Protein AF-X1L8Z1-F1 (afdb_monomer)

Foldseek 3Di:
DDDDDDDPPPPVPPDDPWDFQDWDDDDQWIWTQTFQQGIWIWRRVDVVDIDGPDDDRDNARWRDWDDDDPDIDTDGPD

Radius of gyration: 13.36 Å; Cα contacts (8 Å, |Δi|>4): 145; chains: 1; bounding box: 26×31×47 Å

Mean predicted aligned error: 9.33 Å

pLDDT: mean 73.79, std 17.35, range [34.44, 92.06]

Structure (mmCIF, N/CA/C/O backbone):
data_AF-X1L8Z1-F1
#
_entry.id   AF-X1L8Z1-F1
#
loop_
_atom_site.group_PDB
_atom_site.id
_atom_site.type_symbol
_atom_site.label_atom_id
_atom_site.label_alt_id
_atom_site.label_comp_id
_atom_site.label_asym_id
_atom_site.label_entity_id
_atom_site.label_seq_id
_atom_site.pdbx_PDB_ins_code
_atom_site.Cartn_x
_atom_site.Cartn_y
_atom_site.Cartn_z
_atom_site.occupancy
_atom_site.B_iso_or_equiv
_atom_site.auth_seq_id
_atom_site.auth_comp_id
_atom_site.auth_asym_id
_atom_site.auth_atom_id
_atom_site.pdbx_PDB_model_num
ATOM 1 N N . MET A 1 1 ? -4.453 2.747 32.244 1.00 35.53 1 MET A N 1
ATOM 2 C CA . MET A 1 1 ? -4.291 1.554 31.389 1.00 35.53 1 MET A CA 1
ATOM 3 C C . MET A 1 1 ? -3.708 2.051 30.083 1.00 35.53 1 MET A C 1
ATOM 5 O O . MET A 1 1 ? -4.350 2.860 29.429 1.00 35.53 1 MET A O 1
ATOM 9 N N . TRP A 1 2 ? -2.452 1.718 29.803 1.00 34.44 2 TRP A N 1
ATOM 10 C CA . TRP A 1 2 ? -1.786 2.121 28.566 1.00 34.44 2 TRP A CA 1
ATOM 11 C C . TRP A 1 2 ? -2.322 1.246 27.437 1.00 34.44 2 TRP A C 1
ATOM 13 O O . TRP A 1 2 ? -2.214 0.027 27.517 1.00 34.44 2 TRP A O 1
ATOM 23 N N . ASN A 1 3 ? -2.945 1.861 26.435 1.00 36.88 3 ASN A N 1
ATOM 24 C CA . ASN A 1 3 ? -3.444 1.163 25.256 1.00 36.88 3 ASN A CA 1
ATOM 25 C C . ASN A 1 3 ? -2.279 1.036 24.261 1.00 36.88 3 ASN A C 1
ATOM 27 O O . ASN A 1 3 ? -2.086 1.892 23.402 1.00 36.88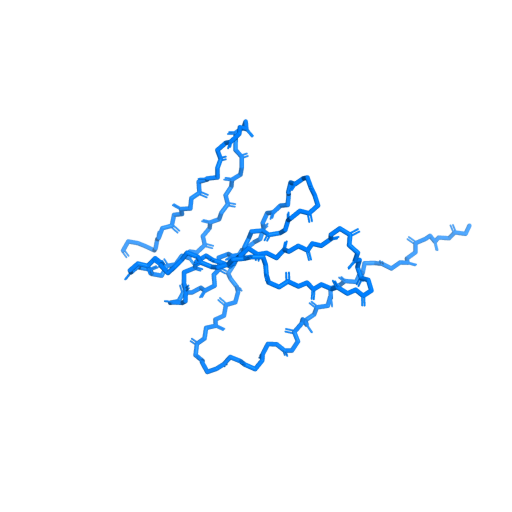 3 ASN A O 1
ATOM 31 N N . MET A 1 4 ? -1.447 0.017 24.457 1.00 50.59 4 MET A N 1
ATOM 32 C CA . MET A 1 4 ? -0.633 -0.566 23.386 1.00 50.59 4 MET A CA 1
ATOM 33 C C . MET A 1 4 ? -1.566 -1.605 22.734 1.00 50.59 4 MET A C 1
ATOM 35 O O . MET A 1 4 ? -2.316 -2.268 23.439 1.00 50.59 4 MET A O 1
ATOM 39 N N . ASP A 1 5 ? -1.756 -1.641 21.419 1.00 40.66 5 ASP A N 1
ATOM 40 C CA . ASP A 1 5 ? -0.720 -2.088 20.505 1.00 40.66 5 ASP A CA 1
ATOM 41 C C . ASP A 1 5 ? -0.833 -1.426 19.126 1.00 40.66 5 ASP A C 1
ATOM 43 O O . ASP A 1 5 ? -1.849 -1.493 18.433 1.00 40.66 5 ASP A O 1
ATOM 47 N N . ILE A 1 6 ? 0.280 -0.823 18.711 1.00 49.03 6 ILE A N 1
ATOM 48 C CA . ILE A 1 6 ? 0.644 -0.676 17.306 1.00 49.03 6 ILE A CA 1
ATOM 49 C C . ILE A 1 6 ? 0.764 -2.093 16.743 1.00 49.03 6 ILE A C 1
ATOM 51 O O . ILE A 1 6 ? 1.665 -2.835 17.133 1.00 49.03 6 ILE A O 1
ATOM 55 N N . ILE A 1 7 ? -0.110 -2.470 15.814 1.00 45.41 7 ILE A N 1
ATOM 56 C CA . ILE A 1 7 ? 0.093 -3.684 15.028 1.00 45.41 7 ILE A CA 1
ATOM 57 C C . ILE A 1 7 ? 0.718 -3.273 13.693 1.00 45.41 7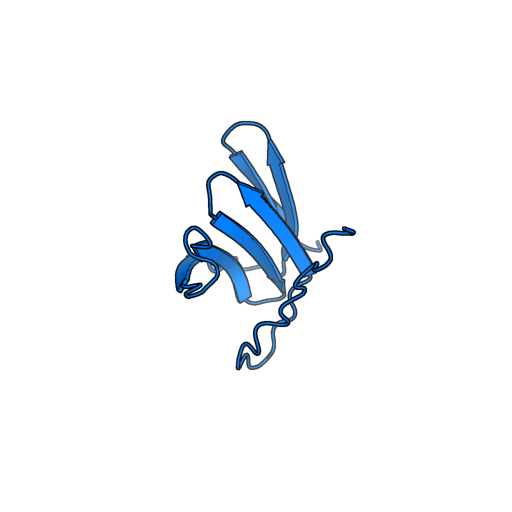 ILE A C 1
ATOM 59 O O . ILE A 1 7 ? 0.039 -3.000 12.706 1.00 45.41 7 ILE A O 1
ATOM 63 N N . ILE A 1 8 ? 2.056 -3.243 13.678 1.00 48.22 8 ILE A N 1
ATOM 64 C CA . ILE A 1 8 ? 2.842 -3.460 12.460 1.00 48.22 8 ILE A CA 1
ATOM 65 C C . ILE A 1 8 ? 2.630 -4.933 12.101 1.00 48.22 8 ILE A C 1
ATOM 67 O O . ILE A 1 8 ? 3.410 -5.804 12.483 1.00 48.22 8 ILE A O 1
ATOM 71 N N . THR A 1 9 ? 1.542 -5.251 11.403 1.00 41.88 9 THR A N 1
ATOM 72 C CA . THR A 1 9 ? 1.466 -6.545 10.732 1.00 41.88 9 THR A CA 1
ATOM 73 C C . THR A 1 9 ? 2.325 -6.408 9.489 1.00 41.88 9 THR A C 1
ATOM 75 O O . THR A 1 9 ? 1.905 -5.844 8.482 1.00 41.88 9 THR A O 1
ATOM 78 N N . SER A 1 10 ? 3.544 -6.950 9.552 1.00 46.66 10 SER A N 1
ATOM 79 C CA . SER A 1 10 ? 4.138 -7.554 8.364 1.00 46.66 10 SER A CA 1
ATOM 80 C C . SER A 1 10 ? 3.113 -8.572 7.869 1.00 46.66 10 SER A C 1
ATOM 82 O O . SER A 1 10 ? 3.026 -9.696 8.366 1.00 46.66 10 SER A O 1
ATOM 84 N N . ILE A 1 11 ? 2.230 -8.137 6.968 1.00 44.66 11 ILE A N 1
ATOM 85 C CA . ILE A 1 11 ? 1.379 -9.049 6.223 1.00 44.66 11 ILE A CA 1
ATOM 86 C C . ILE A 1 11 ? 2.388 -9.852 5.433 1.00 44.66 11 ILE A C 1
ATOM 88 O O . ILE A 1 11 ? 3.096 -9.296 4.589 1.00 44.66 11 ILE A O 1
ATOM 92 N N . LYS A 1 12 ? 2.517 -11.135 5.778 1.00 42.31 12 LYS A N 1
ATOM 93 C CA . LYS A 1 12 ? 3.372 -12.083 5.075 1.00 42.31 12 LYS A CA 1
ATOM 94 C C . LYS A 1 12 ?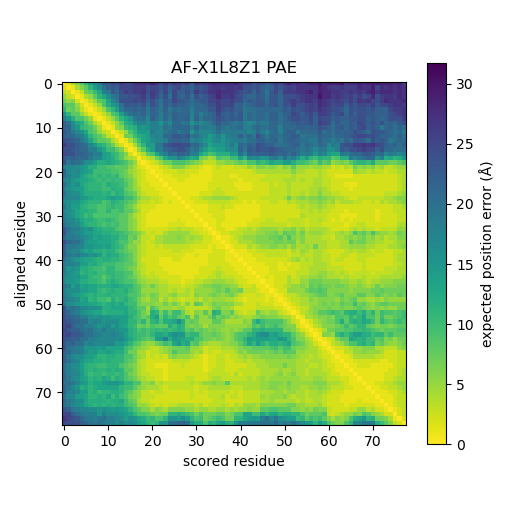 2.780 -12.260 3.678 1.00 42.31 12 LYS A C 1
ATOM 96 O O . LYS A 1 12 ? 2.054 -13.208 3.395 1.00 42.31 12 LYS A O 1
ATOM 101 N N . THR A 1 13 ? 3.016 -11.267 2.833 1.00 43.78 13 THR A N 1
ATOM 102 C CA . THR A 1 13 ? 2.718 -11.296 1.418 1.00 43.78 13 THR A CA 1
ATOM 103 C C . THR A 1 13 ? 3.658 -12.345 0.859 1.00 43.78 13 THR A C 1
ATOM 105 O O . THR A 1 13 ? 4.877 -12.243 0.976 1.00 43.78 13 THR A O 1
ATOM 108 N N . GLN A 1 14 ? 3.092 -13.427 0.333 1.00 49.25 14 GLN A N 1
ATOM 109 C CA . GLN A 1 14 ? 3.855 -14.320 -0.524 1.00 49.25 14 GLN A CA 1
ATOM 110 C C . GLN A 1 14 ? 4.093 -13.529 -1.809 1.00 49.25 14 GLN A C 1
ATOM 112 O O . GLN A 1 14 ? 3.274 -13.566 -2.720 1.00 49.25 14 GLN A O 1
ATOM 117 N N . CYS A 1 15 ? 5.132 -12.701 -1.823 1.00 43.44 15 CYS A N 1
ATOM 118 C CA . CYS A 1 15 ? 5.514 -11.946 -2.998 1.00 43.44 15 CYS A CA 1
ATOM 119 C C . CYS A 1 15 ? 6.882 -12.425 -3.454 1.00 43.44 15 CYS A C 1
ATOM 121 O O . CYS A 1 15 ? 7.895 -12.268 -2.774 1.00 43.44 15 CYS A O 1
ATOM 123 N N . SER A 1 16 ? 6.891 -13.033 -4.631 1.00 50.12 16 SER A N 1
ATOM 124 C CA . SER A 1 16 ? 8.060 -13.021 -5.485 1.00 50.12 16 SER A CA 1
ATOM 125 C C . SER A 1 16 ? 8.347 -11.564 -5.880 1.00 50.12 16 SER A C 1
ATOM 127 O O . SER A 1 16 ? 7.626 -11.012 -6.699 1.00 50.12 16 SER A O 1
ATOM 129 N N . ALA A 1 17 ? 9.410 -10.988 -5.311 1.00 55.94 17 ALA A N 1
ATOM 130 C CA . ALA A 1 17 ? 10.195 -9.859 -5.837 1.00 55.94 17 ALA A CA 1
ATOM 131 C C . ALA A 1 17 ? 9.829 -8.384 -5.520 1.00 55.94 17 AL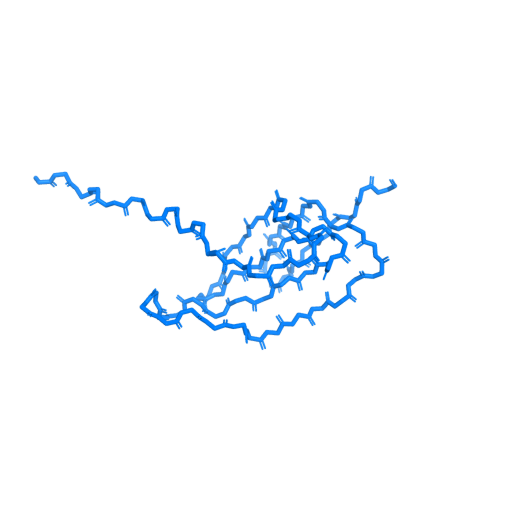A A C 1
ATOM 133 O O . ALA A 1 17 ? 10.616 -7.526 -5.911 1.00 55.94 17 ALA A O 1
ATOM 134 N N . GLY A 1 18 ? 8.770 -8.048 -4.770 1.00 61.41 18 GLY A N 1
ATOM 135 C CA . GLY A 1 18 ? 8.469 -6.646 -4.402 1.00 61.41 18 GLY A CA 1
ATOM 136 C C . GLY A 1 18 ? 8.561 -6.339 -2.899 1.00 61.41 18 GLY A C 1
ATOM 137 O O . GLY A 1 18 ? 8.051 -7.098 -2.077 1.00 61.41 18 GLY A O 1
ATOM 138 N N . GLU A 1 19 ? 9.173 -5.211 -2.525 1.00 76.38 19 GLU A N 1
ATOM 139 C CA . GLU A 1 19 ? 9.167 -4.673 -1.153 1.00 76.38 19 GLU A CA 1
ATOM 140 C C . GLU A 1 19 ? 8.185 -3.499 -1.041 1.00 76.38 19 GLU A C 1
ATOM 142 O O . GLU A 1 19 ? 8.168 -2.622 -1.904 1.00 76.38 19 GLU A O 1
ATOM 147 N N . ALA A 1 20 ? 7.403 -3.438 0.044 1.00 82.94 20 ALA A N 1
ATOM 148 C CA . ALA A 1 20 ? 6.618 -2.245 0.360 1.00 82.94 20 ALA A CA 1
ATOM 149 C C . ALA A 1 20 ? 7.558 -1.092 0.751 1.00 82.94 20 ALA A C 1
ATOM 151 O O . ALA A 1 20 ? 8.335 -1.229 1.697 1.00 82.94 20 ALA A O 1
ATOM 152 N N . LYS A 1 21 ? 7.487 0.025 0.022 1.00 86.81 21 LYS A N 1
ATOM 153 C CA . LYS A 1 21 ? 8.358 1.198 0.194 1.00 86.81 21 LYS A CA 1
ATOM 154 C C . LYS A 1 21 ? 7.711 2.303 1.024 1.00 86.81 21 LYS A C 1
ATOM 156 O O . LYS A 1 21 ? 8.392 2.932 1.826 1.00 86.81 21 LYS A O 1
ATOM 161 N N . ASP A 1 22 ? 6.404 2.5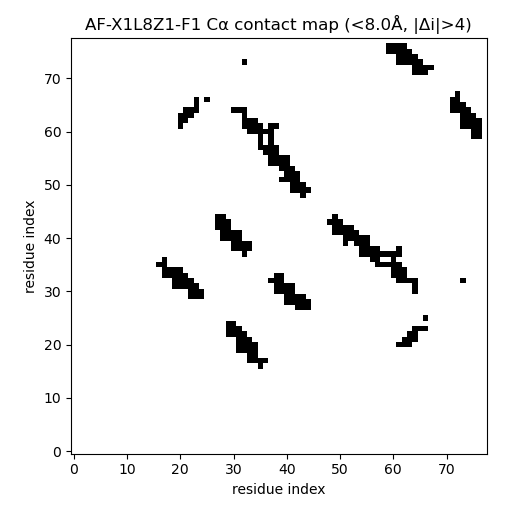00 0.865 1.00 89.31 22 ASP A N 1
ATOM 162 C CA . ASP A 1 22 ? 5.644 3.534 1.569 1.00 89.31 22 ASP A CA 1
ATOM 163 C C . ASP A 1 22 ? 4.154 3.168 1.657 1.00 89.31 22 ASP A C 1
ATOM 165 O O . ASP A 1 22 ? 3.658 2.340 0.884 1.00 89.31 22 ASP A O 1
ATOM 169 N N . VAL A 1 23 ? 3.436 3.772 2.607 1.00 90.44 23 VAL A N 1
ATOM 170 C CA . VAL A 1 23 ? 1.999 3.567 2.813 1.00 90.44 23 VAL A CA 1
ATOM 171 C C . VAL A 1 23 ? 1.295 4.845 3.259 1.00 90.44 23 VAL A C 1
ATOM 173 O O . VAL A 1 23 ? 1.730 5.545 4.169 1.00 90.44 23 VAL A O 1
ATOM 176 N N . THR A 1 24 ? 0.123 5.096 2.680 1.00 92.06 24 THR A N 1
ATOM 177 C CA . THR A 1 24 ? -0.807 6.130 3.148 1.00 92.06 24 THR A CA 1
ATOM 178 C C . THR A 1 24 ? -2.217 5.565 3.312 1.00 92.06 24 THR A C 1
ATOM 180 O O . THR A 1 24 ? -2.555 4.539 2.719 1.00 92.06 24 THR A O 1
ATOM 183 N N . VAL A 1 25 ? -3.038 6.188 4.160 1.00 91.94 25 VAL A N 1
ATOM 184 C CA . VAL A 1 25 ? -4.358 5.673 4.555 1.00 91.94 25 VAL A CA 1
ATOM 185 C C . VAL A 1 25 ? -5.420 6.761 4.440 1.00 91.94 25 VAL A C 1
ATOM 187 O O . VAL A 1 25 ? -5.254 7.857 4.974 1.00 91.94 25 VAL A O 1
ATOM 190 N N . LYS A 1 26 ? -6.553 6.441 3.803 1.00 88.88 26 LYS A N 1
ATOM 191 C CA . LYS A 1 26 ? -7.752 7.293 3.784 1.00 88.88 26 LYS A CA 1
ATOM 192 C C . LYS A 1 26 ? -9.012 6.441 3.686 1.00 88.88 26 LYS A C 1
ATOM 194 O O . LYS A 1 26 ? -9.081 5.512 2.894 1.00 88.88 26 LYS A O 1
ATOM 199 N N . GLY A 1 27 ? -10.022 6.779 4.489 1.00 88.69 27 GLY A N 1
ATOM 200 C CA . GLY A 1 27 ? -11.375 6.228 4.344 1.00 88.69 27 GLY A CA 1
ATOM 201 C C . GLY A 1 27 ? -11.493 4.709 4.507 1.00 88.69 27 GLY A C 1
ATOM 202 O O . GLY A 1 27 ? -12.364 4.119 3.882 1.00 88.69 27 GLY A O 1
ATOM 203 N N . GLY A 1 28 ? -10.628 4.076 5.307 1.00 89.56 28 GLY A N 1
ATOM 204 C CA . GLY A 1 28 ? -10.625 2.616 5.476 1.00 89.56 28 GLY A CA 1
ATOM 205 C C . GLY A 1 28 ? -9.845 1.862 4.398 1.00 89.56 28 GLY A C 1
ATOM 206 O O . GLY A 1 28 ? -9.946 0.644 4.328 1.00 89.56 28 GLY A O 1
ATOM 207 N N . TYR A 1 29 ? -9.041 2.565 3.599 1.00 88.94 29 TYR A N 1
ATOM 208 C CA . TYR A 1 29 ? -8.144 1.968 2.617 1.00 88.94 29 TYR A CA 1
ATOM 209 C C . TYR A 1 29 ? -6.688 2.323 2.900 1.00 88.94 29 TYR A C 1
ATOM 211 O O . TYR A 1 29 ? -6.389 3.463 3.263 1.00 88.94 29 TYR A O 1
ATOM 219 N N . ALA A 1 30 ? -5.791 1.360 2.690 1.00 89.44 30 ALA A N 1
ATOM 220 C CA . ALA A 1 30 ? -4.351 1.578 2.640 1.00 89.44 30 ALA A CA 1
ATOM 221 C C . ALA A 1 30 ? -3.854 1.518 1.191 1.00 89.44 30 ALA A C 1
ATOM 223 O O . ALA A 1 30 ? -4.165 0.584 0.452 1.00 89.44 30 ALA A O 1
ATOM 224 N N . TYR A 1 31 ? -3.051 2.505 0.814 1.00 88.00 31 TYR A N 1
ATOM 225 C CA . TYR A 1 31 ? -2.418 2.647 -0.490 1.00 88.00 31 TYR A CA 1
ATOM 226 C C . TYR A 1 31 ? -0.928 2.411 -0.291 1.00 88.00 31 TYR A C 1
ATOM 228 O O . TYR A 1 31 ? -0.291 3.156 0.451 1.00 88.00 31 TYR A O 1
ATOM 236 N N . VAL A 1 32 ? -0.390 1.358 -0.896 1.00 87.50 32 VAL A N 1
ATOM 237 C CA . VAL A 1 32 ? 0.966 0.873 -0.627 1.00 87.50 32 VAL A CA 1
ATOM 238 C C . VAL A 1 32 ? 1.795 0.962 -1.898 1.00 87.50 32 VAL A C 1
ATOM 240 O O . VAL A 1 32 ? 1.475 0.297 -2.884 1.00 87.50 32 VAL A O 1
ATOM 243 N N . ALA A 1 33 ? 2.872 1.745 -1.862 1.00 88.25 33 ALA A N 1
ATOM 244 C CA . ALA A 1 33 ? 3.919 1.679 -2.873 1.00 88.25 33 ALA A CA 1
ATOM 245 C C . ALA A 1 33 ? 4.669 0.355 -2.692 1.00 88.25 33 ALA A C 1
ATOM 247 O O . ALA A 1 33 ? 5.222 0.097 -1.622 1.00 88.25 33 ALA A O 1
ATOM 248 N N . TYR A 1 34 ? 4.645 -0.508 -3.702 1.00 84.12 34 TYR A N 1
ATOM 249 C CA . TYR A 1 34 ? 5.132 -1.883 -3.620 1.00 84.12 34 TYR A CA 1
ATOM 250 C C . TYR A 1 34 ? 6.193 -2.169 -4.685 1.00 84.12 34 TYR A C 1
ATOM 252 O O . TYR A 1 34 ? 6.103 -3.129 -5.449 1.00 84.12 34 TYR A O 1
ATOM 260 N N . GLY A 1 35 ? 7.216 -1.317 -4.742 1.00 78.12 35 GLY A N 1
ATOM 261 C CA . GLY A 1 35 ? 8.355 -1.514 -5.626 1.00 78.12 35 GLY A CA 1
ATOM 262 C C . GLY A 1 35 ? 7.922 -1.677 -7.089 1.00 78.12 35 GLY A C 1
ATOM 263 O O . GLY A 1 35 ? 7.097 -0.911 -7.590 1.00 78.12 35 GLY A O 1
ATOM 264 N N . ALA A 1 36 ? 8.441 -2.716 -7.748 1.00 77.50 36 ALA A N 1
ATOM 265 C CA . ALA A 1 36 ? 8.128 -3.062 -9.137 1.00 77.50 36 ALA A CA 1
ATOM 266 C C . ALA A 1 36 ? 6.688 -3.564 -9.378 1.00 77.50 36 ALA A C 1
ATOM 268 O O . ALA A 1 36 ? 6.246 -3.557 -10.522 1.00 77.50 36 ALA A O 1
ATOM 269 N N . ASP A 1 37 ? 5.942 -3.960 -8.336 1.00 76.88 37 ASP A N 1
ATOM 270 C CA . ASP A 1 37 ? 4.513 -4.301 -8.481 1.00 76.88 37 ASP A CA 1
ATOM 271 C C . ASP A 1 37 ? 3.628 -3.038 -8.528 1.00 76.88 37 ASP A C 1
ATOM 273 O O . ASP A 1 37 ? 2.404 -3.136 -8.619 1.00 76.88 37 ASP A O 1
ATOM 277 N N . GLY A 1 38 ? 4.216 -1.848 -8.392 1.00 82.50 38 GLY A N 1
ATOM 278 C CA . GLY A 1 38 ? 3.488 -0.590 -8.423 1.00 82.50 38 GLY A CA 1
ATOM 279 C C . GLY A 1 38 ? 2.657 -0.337 -7.171 1.00 82.50 38 GLY A C 1
ATOM 280 O O . GLY A 1 38 ? 3.170 -0.406 -6.054 1.00 82.50 38 GLY A O 1
ATOM 281 N N . LEU A 1 39 ? 1.383 0.034 -7.335 1.00 84.06 39 LEU A N 1
ATOM 282 C CA . LEU A 1 39 ? 0.526 0.480 -6.234 1.00 84.06 39 LEU A CA 1
ATOM 283 C C . LEU A 1 39 ? -0.484 -0.599 -5.831 1.00 84.06 39 LEU A C 1
ATOM 285 O O . LEU A 1 39 ? -1.344 -0.987 -6.622 1.00 84.06 39 LEU A O 1
ATOM 289 N N . LYS A 1 40 ? -0.475 -0.996 -4.554 1.00 85.56 40 LYS A N 1
ATOM 290 C CA . LYS A 1 40 ? -1.481 -1.903 -3.979 1.00 85.56 40 LYS A CA 1
ATOM 291 C C . LYS A 1 40 ? -2.523 -1.129 -3.178 1.00 85.56 40 LYS A C 1
ATOM 293 O O . LYS A 1 40 ? -2.170 -0.326 -2.318 1.00 85.56 40 LYS A O 1
ATOM 298 N N . LEU A 1 41 ? -3.80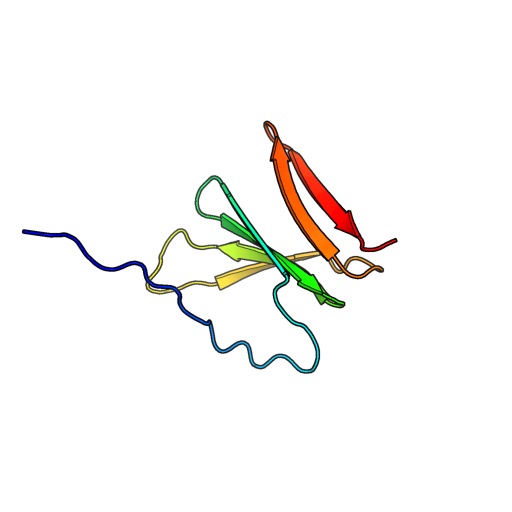2 -1.416 -3.425 1.00 86.75 41 LEU A N 1
ATOM 299 C CA . LEU A 1 41 ? -4.924 -0.894 -2.651 1.00 86.75 41 LEU A CA 1
ATOM 300 C C . LEU A 1 41 ? -5.497 -1.999 -1.764 1.00 86.75 41 LEU A C 1
ATOM 302 O O . LEU A 1 41 ? -5.977 -3.027 -2.250 1.00 86.75 41 LEU A O 1
ATOM 306 N N . LEU A 1 42 ? -5.468 -1.779 -0.456 1.00 86.31 42 LEU A N 1
ATOM 307 C CA . LEU A 1 42 ? -5.994 -2.705 0.537 1.00 86.31 42 LEU A CA 1
ATOM 308 C C . LEU A 1 42 ? -7.221 -2.093 1.208 1.00 86.31 42 LEU A C 1
ATOM 310 O O . LEU A 1 42 ? -7.151 -0.973 1.709 1.00 86.31 42 LEU A O 1
ATOM 314 N N . ASP A 1 43 ? -8.320 -2.839 1.246 1.00 84.88 43 ASP A N 1
ATOM 315 C CA . ASP A 1 43 ? -9.441 -2.563 2.140 1.00 84.88 43 ASP A CA 1
ATOM 316 C C . ASP A 1 43 ? -9.040 -3.007 3.552 1.00 84.88 43 ASP A C 1
ATOM 318 O O . ASP A 1 43 ? -8.742 -4.182 3.798 1.00 84.88 43 ASP A O 1
ATOM 322 N N . ILE A 1 44 ? -8.998 -2.031 4.455 1.00 89.06 44 ILE A N 1
ATOM 323 C CA . ILE A 1 44 ? -8.666 -2.184 5.872 1.00 89.06 44 ILE A CA 1
ATOM 324 C C . ILE A 1 44 ? -9.844 -1.774 6.771 1.00 89.06 44 ILE A C 1
ATOM 326 O O . ILE A 1 44 ? -9.648 -1.493 7.953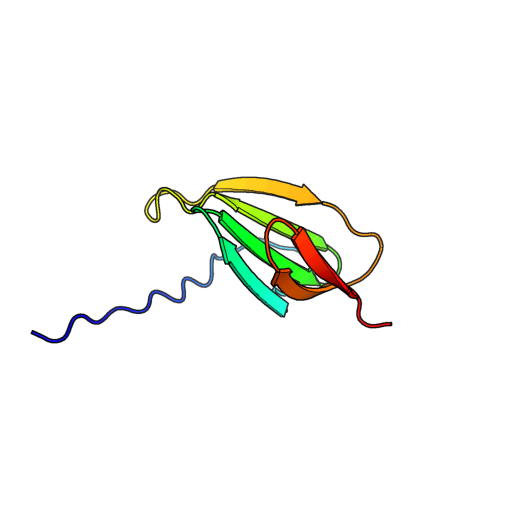 1.00 89.06 44 ILE A O 1
ATOM 330 N N . SER A 1 45 ? -11.066 -1.719 6.226 1.00 89.38 45 SER A N 1
ATOM 331 C CA . SER A 1 45 ? -12.286 -1.401 6.981 1.00 89.38 45 SER A CA 1
ATOM 332 C C . SER A 1 45 ? -12.564 -2.405 8.105 1.00 89.38 45 SER A C 1
ATOM 334 O O . SER A 1 45 ? -13.128 -2.039 9.136 1.00 89.38 45 SER A O 1
ATOM 336 N N . ASP A 1 46 ? -12.104 -3.646 7.934 1.00 84.06 46 ASP A N 1
ATOM 337 C CA . ASP A 1 46 ? -12.078 -4.694 8.947 1.00 84.06 46 ASP A CA 1
ATOM 338 C C . ASP A 1 46 ? -10.640 -5.202 9.136 1.00 84.06 46 ASP A C 1
ATOM 340 O O . ASP A 1 46 ? -10.114 -5.971 8.330 1.00 84.06 46 ASP A O 1
ATOM 344 N N . LEU A 1 47 ? -9.995 -4.797 10.235 1.00 79.94 47 LEU A N 1
ATOM 345 C CA . LEU A 1 47 ? -8.612 -5.186 10.537 1.00 79.94 47 LEU A CA 1
ATOM 346 C C . LEU A 1 47 ? -8.452 -6.685 10.835 1.00 79.94 47 LEU A C 1
ATOM 348 O O . LEU A 1 47 ? -7.340 -7.202 10.754 1.00 79.94 47 LEU A O 1
ATOM 352 N N . SER A 1 48 ? -9.541 -7.397 11.150 1.00 82.44 48 SER A N 1
ATOM 353 C CA . SER A 1 48 ? -9.515 -8.858 11.290 1.00 82.44 48 SER A CA 1
ATOM 354 C C . SER A 1 48 ? -9.508 -9.575 9.934 1.00 82.44 48 SER A C 1
ATOM 356 O O . SER A 1 48 ? -9.188 -10.764 9.864 1.00 82.44 48 SER A O 1
ATOM 358 N N . ARG A 1 49 ? -9.820 -8.852 8.848 1.00 79.25 49 ARG A N 1
ATOM 359 C CA . ARG A 1 49 ? -9.942 -9.382 7.490 1.00 79.25 49 ARG A CA 1
ATOM 360 C C . ARG A 1 49 ? -9.563 -8.339 6.433 1.00 79.25 49 ARG A C 1
ATOM 362 O O . ARG A 1 49 ? -10.402 -7.857 5.675 1.00 79.25 49 ARG A O 1
ATOM 369 N N . ILE A 1 50 ? -8.268 -8.057 6.338 1.00 79.25 50 ILE A N 1
ATOM 370 C CA . ILE A 1 50 ? -7.710 -7.199 5.285 1.00 79.25 50 ILE A CA 1
ATOM 371 C C . ILE A 1 50 ? -7.847 -7.900 3.927 1.00 79.25 50 ILE A C 1
ATOM 373 O O . ILE A 1 50 ? -7.456 -9.062 3.780 1.00 79.25 50 ILE A O 1
ATOM 377 N N . THR A 1 51 ? -8.361 -7.194 2.919 1.00 81.06 51 THR A N 1
ATOM 378 C CA . THR A 1 51 ? -8.485 -7.721 1.549 1.00 81.06 51 THR A CA 1
ATOM 379 C C . THR A 1 51 ? -7.862 -6.769 0.534 1.00 81.06 51 THR A C 1
ATOM 381 O O . THR A 1 51 ? -7.826 -5.560 0.739 1.00 81.06 51 THR A O 1
ATOM 384 N N . ARG A 1 52 ? -7.326 -7.303 -0.570 1.00 76.25 52 ARG A N 1
ATOM 385 C CA . ARG A 1 52 ? -6.877 -6.467 -1.691 1.00 76.25 52 ARG A CA 1
ATOM 386 C C . ARG A 1 52 ? -8.117 -5.980 -2.430 1.00 76.25 52 ARG A C 1
ATOM 388 O O . ARG A 1 52 ? -8.831 -6.800 -3.000 1.00 76.25 52 ARG A O 1
ATOM 395 N N . ALA A 1 53 ? -8.356 -4.674 -2.396 1.00 76.25 53 ALA A N 1
ATOM 396 C CA . ALA A 1 53 ? -9.459 -4.066 -3.125 1.00 76.25 53 ALA A CA 1
ATOM 397 C C . ALA A 1 53 ? -9.104 -3.916 -4.608 1.00 76.25 53 ALA A C 1
ATOM 399 O O . ALA A 1 53 ? -9.954 -4.159 -5.457 1.00 76.25 53 ALA A O 1
ATOM 400 N N . ASP A 1 54 ? -7.844 -3.572 -4.909 1.00 70.88 54 ASP A N 1
ATOM 401 C CA . ASP A 1 54 ? -7.336 -3.482 -6.279 1.00 70.88 54 ASP A CA 1
ATOM 402 C C . ASP A 1 54 ? -5.791 -3.489 -6.321 1.00 70.88 54 ASP A C 1
ATOM 404 O O . ASP A 1 54 ? -5.128 -3.361 -5.285 1.00 70.88 54 ASP A O 1
ATOM 408 N N . ALA A 1 55 ? -5.178 -3.633 -7.498 1.00 67.25 55 ALA A N 1
ATOM 409 C CA . ALA A 1 55 ? -3.873 -3.001 -7.715 1.00 67.25 55 ALA A CA 1
ATOM 410 C C . ALA A 1 55 ? -3.795 -2.345 -9.077 1.00 67.25 55 ALA A C 1
ATOM 412 O O . ALA A 1 55 ? -4.319 -2.846 -10.069 1.00 67.25 55 ALA A O 1
ATOM 413 N N . ILE A 1 56 ? -3.071 -1.240 -9.081 1.00 67.62 56 ILE A N 1
ATOM 414 C CA . ILE A 1 56 ? -2.738 -0.521 -10.288 1.00 67.62 56 ILE A CA 1
ATOM 415 C C . ILE A 1 56 ? -1.294 -0.886 -10.583 1.00 67.62 56 ILE A C 1
ATOM 417 O O . ILE A 1 56 ? -0.379 -0.408 -9.908 1.00 67.62 56 ILE A O 1
ATOM 421 N N . ASP A 1 57 ? -1.119 -1.748 -11.580 1.00 64.19 57 ASP A N 1
ATOM 422 C CA . ASP A 1 57 ? 0.197 -2.052 -12.121 1.00 64.19 57 ASP A CA 1
ATOM 423 C C . ASP A 1 57 ? 0.737 -0.761 -12.740 1.00 64.19 57 ASP A C 1
ATOM 425 O O . ASP A 1 57 ? 0.263 -0.282 -13.776 1.00 64.19 57 ASP A O 1
ATOM 429 N N . THR A 1 58 ? 1.701 -0.146 -12.065 1.00 61.88 58 THR A N 1
ATOM 430 C CA . THR A 1 58 ? 2.439 0.979 -12.623 1.00 61.88 58 THR A CA 1
ATOM 431 C C . THR A 1 58 ? 3.670 0.425 -13.317 1.00 61.88 58 THR A C 1
ATOM 433 O O . THR A 1 58 ? 4.381 -0.402 -12.762 1.00 61.88 58 THR A O 1
ATOM 436 N N . TYR A 1 59 ? 3.941 0.882 -14.540 1.00 63.62 59 TYR A N 1
ATOM 437 C CA . TYR A 1 59 ? 5.079 0.401 -15.335 1.00 63.62 59 TYR A CA 1
ATOM 438 C C . TYR A 1 59 ? 6.455 0.704 -14.710 1.00 63.62 59 TYR A C 1
ATOM 440 O O . TYR A 1 59 ? 7.458 0.179 -15.187 1.00 63.62 59 TYR A O 1
ATOM 448 N N . ASN A 1 60 ? 6.493 1.522 -13.652 1.00 70.31 60 ASN A N 1
ATOM 449 C CA . ASN A 1 60 ? 7.695 1.938 -12.940 1.00 70.31 60 ASN A CA 1
ATOM 450 C C . ASN A 1 60 ? 7.610 1.589 -11.449 1.00 70.31 60 ASN A C 1
ATOM 452 O O . ASN A 1 60 ? 6.519 1.510 -10.873 1.00 70.31 60 ASN A O 1
ATOM 456 N N . GLU A 1 61 ? 8.786 1.443 -10.834 1.00 80.38 61 GLU A N 1
ATOM 457 C CA . GLU A 1 61 ? 8.946 1.237 -9.397 1.00 80.38 61 GLU A CA 1
ATOM 458 C C . GLU A 1 61 ? 8.452 2.455 -8.608 1.00 80.38 61 GLU A C 1
ATOM 460 O O . GLU A 1 61 ? 8.976 3.556 -8.773 1.00 80.38 61 GLU A O 1
ATOM 465 N N . LEU A 1 62 ? 7.466 2.252 -7.729 1.00 83.44 62 LEU A N 1
ATOM 466 C CA . LEU A 1 62 ? 6.972 3.301 -6.836 1.00 83.44 62 LEU A CA 1
ATOM 467 C C . LEU A 1 62 ? 7.684 3.260 -5.489 1.00 83.44 62 LEU A C 1
ATOM 469 O O . LEU A 1 62 ? 7.743 2.216 -4.836 1.00 83.44 62 LEU A O 1
ATOM 473 N N . ASN A 1 63 ? 8.128 4.432 -5.035 1.00 82.88 63 ASN A N 1
ATOM 474 C CA . ASN A 1 63 ? 8.797 4.584 -3.742 1.00 82.88 63 ASN A CA 1
ATOM 475 C C . ASN A 1 63 ? 7.977 5.363 -2.723 1.00 82.88 63 ASN A C 1
ATOM 477 O O . ASN A 1 63 ? 8.117 5.112 -1.531 1.00 82.88 63 ASN A O 1
ATOM 481 N N . GLN A 1 64 ? 7.147 6.304 -3.174 1.00 88.06 64 GLN A N 1
ATOM 482 C CA . GLN A 1 64 ? 6.431 7.210 -2.284 1.00 88.06 64 GLN A CA 1
ATOM 483 C C . GLN A 1 64 ? 4.983 7.394 -2.717 1.00 88.06 64 GLN A C 1
ATOM 485 O O . GLN A 1 64 ? 4.691 7.512 -3.911 1.00 88.06 64 GLN A O 1
ATOM 490 N N . VAL A 1 65 ? 4.089 7.465 -1.730 1.00 88.94 65 VAL A N 1
ATOM 491 C CA . VAL A 1 65 ? 2.670 7.766 -1.914 1.00 88.94 65 VAL A CA 1
ATOM 492 C C . VAL A 1 65 ? 2.204 8.846 -0.943 1.00 88.94 65 VAL A C 1
ATOM 494 O O . VAL A 1 65 ? 2.513 8.828 0.242 1.00 88.94 65 VAL A O 1
ATOM 497 N N . ALA A 1 66 ? 1.404 9.791 -1.430 1.00 91.25 66 ALA A N 1
ATOM 498 C CA . ALA A 1 66 ? 0.835 10.857 -0.614 1.00 91.25 66 ALA A CA 1
ATOM 499 C C . ALA A 1 66 ? -0.600 11.166 -1.035 1.00 91.25 66 ALA A C 1
ATOM 501 O O . 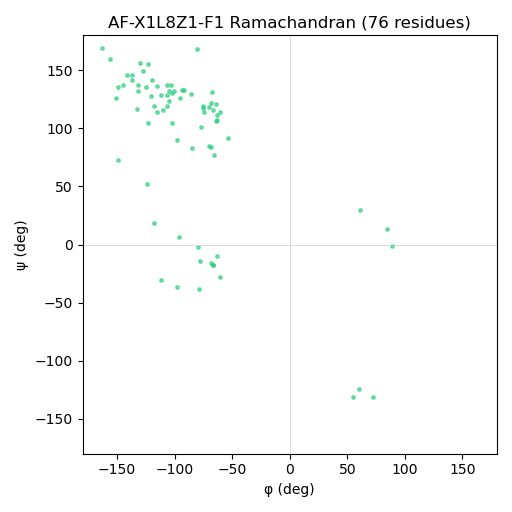ALA A 1 66 ? -0.935 11.122 -2.215 1.00 91.25 66 ALA A O 1
ATOM 502 N N . ILE A 1 67 ? -1.453 11.524 -0.077 1.00 88.88 67 ILE A N 1
ATOM 503 C CA . ILE A 1 67 ? -2.823 11.961 -0.356 1.00 88.88 67 ILE A CA 1
ATOM 504 C C . ILE A 1 67 ? -2.925 13.467 -0.142 1.00 88.88 67 ILE A C 1
ATOM 506 O O . ILE A 1 67 ? -2.574 13.972 0.925 1.00 88.88 67 ILE A O 1
ATOM 510 N N . PHE A 1 68 ? -3.466 14.175 -1.132 1.00 88.94 68 PHE A N 1
ATOM 511 C CA . PHE A 1 68 ? -3.844 15.579 -1.005 1.00 88.94 68 PHE A CA 1
ATOM 512 C C . PHE A 1 68 ? -5.257 15.793 -1.556 1.00 88.94 68 PHE A C 1
ATOM 514 O O . PHE A 1 68 ? -5.535 15.573 -2.736 1.00 88.94 68 PHE A O 1
ATOM 521 N N . GLY A 1 69 ? -6.172 16.198 -0.670 1.00 90.38 69 GLY A N 1
ATOM 522 C CA . GLY A 1 69 ? -7.599 16.239 -0.980 1.00 90.38 69 GLY A CA 1
ATOM 523 C C . GLY A 1 69 ? -8.115 14.850 -1.352 1.00 90.38 69 GLY A C 1
ATOM 524 O O . GLY A 1 69 ? -7.959 13.899 -0.582 1.00 90.38 69 GLY A O 1
ATOM 525 N N . ASP A 1 70 ? -8.715 14.735 -2.535 1.00 89.06 70 ASP A N 1
ATOM 526 C CA . ASP A 1 70 ? -9.248 13.482 -3.085 1.00 89.06 70 ASP A CA 1
ATOM 527 C C . ASP A 1 70 ? -8.293 12.755 -4.033 1.00 89.06 70 ASP A C 1
ATOM 529 O O . ASP A 1 70 ? -8.653 11.723 -4.595 1.00 89.06 70 ASP A O 1
ATOM 533 N N . TYR A 1 71 ? -7.062 13.248 -4.161 1.00 85.62 71 TYR A N 1
ATOM 534 C CA . TYR A 1 71 ? -6.067 12.687 -5.061 1.00 85.62 71 TYR A CA 1
ATOM 535 C C . TYR A 1 71 ? -4.984 11.932 -4.296 1.00 85.62 71 TYR A C 1
ATOM 537 O O . TYR A 1 71 ? -4.472 12.403 -3.276 1.00 85.62 71 TYR A O 1
ATOM 545 N N . LEU A 1 72 ? -4.624 10.767 -4.832 1.00 86.75 72 LEU A N 1
ATOM 546 C CA . LEU A 1 72 ? -3.422 10.031 -4.473 1.00 86.75 72 LEU A CA 1
ATOM 547 C C . LEU A 1 72 ? -2.318 10.391 -5.470 1.00 86.75 72 LEU A C 1
ATOM 549 O O . LEU A 1 72 ? -2.490 10.248 -6.679 1.00 86.75 72 LEU A O 1
ATOM 553 N N . TYR A 1 73 ? -1.185 10.822 -4.944 1.00 87.06 73 TYR A N 1
ATOM 554 C CA . TYR A 1 73 ? 0.046 11.064 -5.671 1.00 87.06 73 TYR A CA 1
ATOM 555 C C . TYR A 1 73 ? 0.975 9.891 -5.407 1.00 87.06 73 TYR A C 1
ATOM 557 O O . TYR A 1 73 ? 1.181 9.515 -4.256 1.00 87.06 73 TYR A O 1
ATOM 565 N N . ALA A 1 74 ? 1.524 9.324 -6.471 1.00 86.25 74 ALA A N 1
ATOM 566 C CA . ALA A 1 74 ? 2.543 8.294 -6.405 1.00 86.25 74 ALA A CA 1
ATOM 567 C C . ALA A 1 74 ? 3.740 8.767 -7.226 1.00 86.25 74 ALA A C 1
ATOM 569 O O . ALA A 1 74 ? 3.556 9.316 -8.314 1.00 86.25 74 ALA A O 1
ATOM 570 N N . ILE A 1 75 ? 4.941 8.600 -6.684 1.00 84.44 75 ILE A N 1
ATOM 571 C CA . ILE A 1 75 ? 6.177 9.050 -7.322 1.00 84.44 75 ILE A CA 1
ATOM 572 C C . ILE A 1 75 ? 7.065 7.826 -7.537 1.00 84.44 75 ILE A C 1
ATOM 574 O O . ILE A 1 75 ? 7.288 7.039 -6.606 1.00 84.44 75 ILE A O 1
ATOM 578 N N . ASP A 1 76 ? 7.525 7.659 -8.775 1.00 78.88 76 ASP A N 1
ATOM 579 C CA . ASP A 1 76 ? 8.507 6.639 -9.123 1.00 78.88 76 ASP A CA 1
ATOM 580 C C . ASP A 1 76 ? 9.936 7.084 -8.770 1.00 78.88 76 ASP A C 1
ATOM 582 O O . ASP A 1 76 ? 10.170 8.227 -8.370 1.00 78.88 76 ASP A O 1
ATOM 586 N N . SER A 1 77 ? 10.897 6.159 -8.819 1.00 66.88 77 SER A N 1
ATOM 587 C CA . SER A 1 77 ? 12.298 6.462 -8.476 1.00 66.88 77 SER A CA 1
ATOM 588 C C . SER A 1 77 ? 13.011 7.425 -9.430 1.00 66.88 77 SER A C 1
ATOM 590 O O . SER A 1 77 ? 14.037 7.965 -9.018 1.00 66.88 77 SER A O 1
ATOM 592 N N . GLY A 1 78 ? 12.509 7.656 -10.648 1.00 59.03 78 GLY A N 1
ATOM 593 C CA . GLY A 1 78 ? 13.295 8.267 -11.728 1.00 59.03 78 GLY A CA 1
ATOM 594 C C . GLY A 1 78 ? 14.437 7.391 -12.244 1.00 59.03 78 GLY A C 1
ATOM 595 O O . GLY A 1 78 ? 15.180 6.799 -11.430 1.00 59.03 78 GLY A O 1
#

Sequence (78 aa):
MWNMDIIITSIKTQCSAGEAKDVTVKGGYAYVAYGADGLKLLDISDLSRITRADAIDTYNELNQVAIFGDYLYAIDSG

Solvent-accessible surface area (backbone atoms only — not comparable to full-atom values): 4769 Å² total; per-residue (Å²): 134,86,86,77,77,88,78,84,69,80,71,84,69,91,57,92,88,51,53,80,57,30,69,40,73,60,96,46,31,38,42,28,14,22,21,68,60,6,37,40,33,29,37,46,76,42,82,94,61,67,42,77,72,50,67,51,80,38,100,50,40,20,48,42,47,47,76,59,92,95,43,79,46,73,41,59,75,125

Organism: NCBI:txid412755

Secondary structure (DSSP, 8-state):
---------------SS----EEEEETTEEEEE-BTT-EEEEE-SSTTS-EEEEEE--SS-EEEEEEETTEEEEEE--

InterPro domains:
  IPR013211 LVIVD [PF08309] (17-52)

Nearest PDB st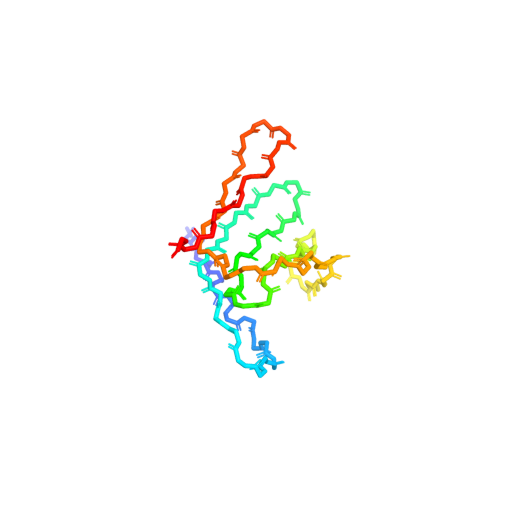ructures (foldseek):
  6wnx-assembly2_D  TM=8.533E-01  e=1.855E-01  Homo sapiens
  6wnx-assembly3_G  TM=8.510E-01  e=2.329E-01  Homo sapiens
  6wnx-assembly1_A  TM=8.482E-01  e=2.610E-01  Homo sapiens
  7zty-assembly1_A  TM=8.184E-01  e=4.115E-01  Thermochaetoides thermophila
  8dit-assembly1_C  TM=6.160E-01  e=8.148E-01  Thermochaetoides thermophila